Protein AF-A0A3P1WWR7-F1 (afdb_monomer_lite)

Structure (mmCIF, N/CA/C/O backbone):
data_AF-A0A3P1WWR7-F1
#
_entry.id   AF-A0A3P1WWR7-F1
#
loop_
_atom_site.group_PDB
_atom_site.id
_atom_site.type_symbol
_atom_site.label_atom_id
_atom_site.label_alt_id
_atom_site.label_comp_id
_atom_site.label_asym_id
_atom_site.label_entity_id
_atom_site.label_seq_id
_atom_site.pdbx_PDB_ins_code
_atom_site.Cartn_x
_atom_site.Cartn_y
_atom_site.Cartn_z
_atom_site.occupancy
_atom_site.B_iso_or_equiv
_atom_site.auth_seq_id
_atom_site.auth_comp_id
_atom_site.auth_asym_id
_atom_site.auth_atom_id
_atom_site.pdbx_PDB_model_num
ATOM 1 N N . SER A 1 1 ? -16.681 5.869 14.627 1.00 75.31 1 SER A N 1
ATOM 2 C CA . SER A 1 1 ? -15.764 4.857 14.052 1.00 75.31 1 SER A CA 1
ATOM 3 C C . SER A 1 1 ? -14.346 5.394 14.150 1.00 75.31 1 SER A C 1
ATOM 5 O O . SER A 1 1 ? -14.211 6.604 14.219 1.00 75.31 1 SER A O 1
ATOM 7 N N . SER A 1 2 ? -13.317 4.546 14.224 1.00 89.25 2 SER A N 1
ATOM 8 C CA . SER A 1 2 ? -11.909 4.981 14.231 1.00 89.25 2 SER A CA 1
ATOM 9 C C . SER A 1 2 ? -11.145 4.346 13.069 1.00 89.25 2 SER A C 1
ATOM 11 O O . SER A 1 2 ? -11.422 3.205 12.697 1.00 89.25 2 SER A O 1
ATOM 13 N N . GLY A 1 3 ? -10.207 5.088 12.482 1.00 95.44 3 GLY A N 1
ATOM 14 C CA . GLY A 1 3 ? -9.347 4.649 11.386 1.00 95.44 3 GLY A CA 1
ATOM 15 C C . GLY A 1 3 ? -7.892 4.484 11.818 1.00 95.44 3 GLY A C 1
ATOM 16 O O . GLY A 1 3 ? -7.412 5.120 12.759 1.00 95.44 3 GLY A O 1
ATOM 17 N N . ILE A 1 4 ? -7.170 3.604 11.127 1.00 95.81 4 ILE A N 1
ATOM 18 C CA . ILE A 1 4 ? -5.760 3.334 11.407 1.00 95.81 4 ILE A CA 1
ATOM 19 C C . ILE A 1 4 ? -4.991 3.304 10.096 1.00 95.81 4 ILE A C 1
ATOM 21 O O . ILE A 1 4 ? -5.313 2.516 9.210 1.00 95.81 4 ILE A O 1
ATOM 25 N N . ILE A 1 5 ? -3.940 4.112 10.005 1.00 95.88 5 ILE A N 1
ATOM 26 C CA . ILE A 1 5 ? -2.965 4.038 8.918 1.00 95.88 5 ILE A CA 1
ATOM 27 C C . ILE A 1 5 ? -1.722 3.337 9.464 1.00 95.88 5 ILE A C 1
ATOM 29 O O . ILE A 1 5 ? -1.008 3.880 10.307 1.00 95.88 5 ILE A O 1
ATOM 33 N N . ALA A 1 6 ? -1.480 2.110 9.008 1.00 94.44 6 ALA A N 1
ATOM 34 C CA . ALA A 1 6 ? -0.311 1.336 9.406 1.00 94.44 6 ALA A CA 1
ATOM 35 C C . ALA A 1 6 ? 0.875 1.626 8.471 1.00 94.44 6 ALA A C 1
ATOM 37 O O . ALA A 1 6 ? 0.760 1.489 7.253 1.00 94.44 6 ALA A O 1
ATOM 38 N N . LEU A 1 7 ? 2.016 2.017 9.037 1.00 93.38 7 LEU A N 1
ATOM 39 C CA . LEU A 1 7 ? 3.248 2.324 8.303 1.00 93.38 7 LEU A CA 1
ATOM 40 C C . LEU A 1 7 ? 4.413 1.580 8.939 1.00 93.38 7 LEU A C 1
ATOM 42 O O . LEU A 1 7 ? 4.495 1.498 10.157 1.00 93.38 7 LEU A O 1
ATOM 46 N N . LYS A 1 8 ? 5.347 1.075 8.131 1.00 91.12 8 LYS A N 1
ATOM 47 C CA . LYS A 1 8 ? 6.620 0.582 8.670 1.00 91.12 8 LYS A CA 1
ATOM 48 C C . LYS A 1 8 ? 7.467 1.749 9.161 1.00 91.12 8 LYS A C 1
ATOM 50 O O . LYS A 1 8 ? 7.513 2.785 8.498 1.00 91.12 8 LYS A O 1
ATOM 55 N N . GLU A 1 9 ? 8.199 1.527 10.244 1.00 91.31 9 GLU A N 1
ATOM 56 C CA . GLU A 1 9 ? 9.088 2.511 10.872 1.00 91.31 9 GLU A CA 1
ATOM 57 C C . GLU A 1 9 ? 10.053 3.191 9.887 1.00 91.31 9 GLU A C 1
ATOM 59 O O . GLU A 1 9 ? 10.241 4.402 9.933 1.00 91.31 9 GLU A O 1
ATOM 64 N N . LYS A 1 10 ? 10.591 2.451 8.910 1.00 92.19 10 LYS A N 1
ATOM 65 C CA . LYS A 1 10 ? 11.518 3.010 7.913 1.00 92.19 10 LYS A CA 1
ATOM 66 C C . LYS A 1 10 ? 10.930 4.099 7.006 1.00 92.19 10 LYS A C 1
ATOM 68 O O . LYS A 1 10 ? 11.686 4.815 6.353 1.00 92.19 10 LYS A O 1
ATOM 73 N N . TYR A 1 11 ? 9.606 4.233 6.907 1.00 93.69 11 TYR A N 1
ATOM 74 C CA . TYR A 1 11 ? 8.963 5.200 6.009 1.00 93.69 11 TYR A CA 1
ATOM 75 C C . TYR A 1 11 ? 8.815 6.580 6.649 1.00 93.69 11 TYR A C 1
ATOM 77 O O . TYR A 1 11 ? 7.735 7.175 6.638 1.00 93.69 11 TYR A O 1
ATOM 85 N N . GLN A 1 12 ? 9.915 7.122 7.172 1.00 94.56 12 GLN A N 1
ATOM 86 C CA . GLN A 1 12 ? 9.852 8.318 8.005 1.00 94.56 12 GLN A CA 1
ATOM 87 C C . GLN A 1 12 ? 9.391 9.571 7.258 1.00 94.56 12 GLN A C 1
ATOM 89 O O . GLN A 1 12 ? 8.698 10.411 7.826 1.00 94.56 12 GLN A O 1
ATOM 94 N N . LEU A 1 13 ? 9.673 9.655 5.956 1.00 96.25 13 LEU A N 1
ATOM 95 C CA . LEU A 1 13 ? 9.128 10.713 5.102 1.00 96.25 13 LEU A CA 1
ATOM 96 C C . LEU A 1 13 ? 7.592 10.680 5.057 1.00 96.25 13 LEU A C 1
ATOM 98 O O . LEU A 1 13 ? 6.957 11.725 5.166 1.00 96.25 13 LEU A O 1
ATOM 102 N N . ALA A 1 14 ? 6.991 9.491 4.942 1.00 95.44 14 ALA A N 1
ATOM 103 C CA . ALA A 1 14 ? 5.537 9.343 4.916 1.00 95.44 14 ALA A CA 1
ATOM 104 C C . ALA A 1 14 ? 4.919 9.626 6.291 1.00 95.44 14 ALA A C 1
ATOM 106 O O . ALA A 1 14 ? 3.900 10.305 6.372 1.00 95.44 14 ALA A O 1
ATOM 107 N N . ILE A 1 15 ? 5.555 9.154 7.367 1.00 96.12 15 ILE A N 1
ATOM 108 C CA . ILE A 1 15 ? 5.116 9.406 8.747 1.00 96.12 15 ILE A CA 1
ATOM 109 C C . ILE A 1 15 ? 5.085 10.914 9.016 1.00 96.12 15 ILE A C 1
ATOM 111 O O . ILE A 1 15 ? 4.050 11.443 9.424 1.00 96.12 15 ILE A O 1
ATOM 115 N N . ASN A 1 16 ? 6.175 11.620 8.713 1.00 97.44 16 ASN A N 1
ATOM 116 C CA . ASN A 1 16 ? 6.274 13.065 8.911 1.00 97.44 16 ASN A CA 1
ATOM 117 C C . ASN A 1 16 ? 5.260 13.843 8.060 1.00 97.44 16 ASN A C 1
ATOM 119 O O . ASN A 1 16 ? 4.685 14.813 8.543 1.00 97.44 16 ASN A O 1
ATOM 123 N N . ALA A 1 17 ? 5.020 13.416 6.817 1.00 97.31 17 ALA A N 1
ATOM 124 C CA . ALA A 1 17 ? 4.067 14.075 5.925 1.00 97.31 17 ALA A CA 1
ATOM 125 C C . ALA A 1 17 ? 2.604 13.873 6.355 1.00 97.31 17 ALA A C 1
ATOM 127 O O . ALA A 1 17 ? 1.793 14.785 6.221 1.00 97.31 17 ALA A O 1
ATOM 128 N N . LEU A 1 18 ? 2.261 12.688 6.869 1.00 96.38 18 LEU A N 1
ATOM 129 C CA . LEU A 1 18 ? 0.888 12.342 7.242 1.00 96.38 18 LEU A CA 1
ATOM 130 C C . LEU A 1 18 ? 0.501 12.841 8.632 1.00 96.38 18 LEU A C 1
ATOM 132 O O . LEU A 1 18 ? -0.643 13.236 8.823 1.00 96.38 18 LEU A O 1
ATOM 136 N N . THR A 1 19 ? 1.436 12.844 9.586 1.00 96.25 19 THR A N 1
ATOM 137 C CA . THR A 1 19 ? 1.185 13.234 10.985 1.00 96.25 19 THR A CA 1
ATOM 138 C C . THR A 1 19 ? 0.414 14.556 11.143 1.00 96.25 19 THR A C 1
ATOM 140 O O . THR A 1 19 ? -0.578 14.553 11.871 1.00 96.25 19 THR A O 1
ATOM 143 N N . PRO A 1 20 ? 0.779 15.671 10.473 1.00 97.38 20 PRO A N 1
ATOM 144 C CA . PRO A 1 20 ? 0.056 16.937 10.628 1.00 97.38 20 PRO A CA 1
ATOM 145 C C . PRO A 1 20 ? -1.315 16.972 9.931 1.00 97.38 20 PRO A C 1
ATOM 147 O O . PRO A 1 20 ? -2.056 17.931 10.117 1.00 97.38 20 PRO A O 1
ATOM 150 N N . LEU A 1 21 ? -1.652 15.963 9.121 1.00 96.81 21 LEU A N 1
ATOM 151 C CA . LEU A 1 21 ? -2.882 15.901 8.321 1.00 96.81 21 LEU A CA 1
ATOM 152 C C . LEU A 1 21 ? -3.922 14.923 8.893 1.00 96.81 21 LEU A C 1
ATOM 154 O O . LEU A 1 21 ? -4.962 14.706 8.272 1.00 96.81 21 LEU A O 1
ATOM 158 N N . LEU A 1 22 ? -3.645 14.298 10.042 1.00 95.81 22 LEU A N 1
ATOM 159 C CA . LEU A 1 22 ? -4.537 13.298 10.628 1.00 95.81 22 LEU A CA 1
ATOM 160 C C . LEU A 1 22 ? -5.803 13.951 11.206 1.00 95.81 22 LEU A C 1
ATOM 162 O O . LEU A 1 22 ? -5.694 14.827 12.068 1.00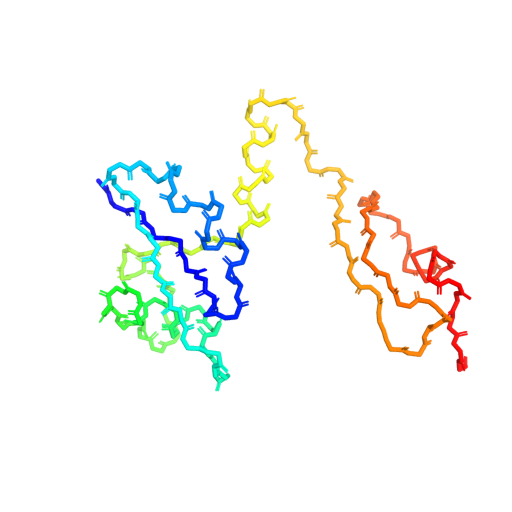 95.81 22 LEU A O 1
ATOM 166 N N . PRO A 1 23 ? -7.006 13.509 10.800 1.00 95.06 23 PRO A N 1
ATOM 167 C CA . PRO A 1 23 ? -8.237 13.906 11.467 1.00 95.06 23 PRO A CA 1
ATOM 168 C C . PRO A 1 23 ? -8.355 13.247 12.857 1.00 95.06 23 PRO A C 1
ATOM 170 O O . PRO A 1 23 ? -7.682 12.249 13.126 1.00 95.06 23 PRO A O 1
ATOM 173 N N . PRO A 1 24 ? -9.230 13.755 13.748 1.00 94.31 24 PRO A N 1
ATOM 174 C CA . PRO A 1 24 ? -9.320 13.297 15.140 1.00 94.31 24 PRO A CA 1
ATOM 175 C C . PRO A 1 24 ? -9.623 11.802 15.332 1.00 94.31 24 PRO A C 1
ATOM 177 O O . PRO A 1 24 ? -9.310 11.235 16.376 1.00 94.31 24 PRO A O 1
ATOM 180 N N . ASP A 1 25 ? -10.258 11.162 14.352 1.00 96.12 25 ASP A N 1
ATOM 181 C CA . ASP A 1 25 ? -10.684 9.765 14.394 1.00 96.12 25 ASP A CA 1
ATOM 182 C C . ASP A 1 25 ? -9.705 8.797 13.710 1.00 96.12 25 ASP A C 1
ATOM 184 O O . ASP A 1 25 ? -9.921 7.582 13.756 1.00 96.12 25 ASP A O 1
ATOM 188 N N . ILE A 1 26 ? -8.614 9.299 13.120 1.00 96.62 26 ILE A N 1
ATOM 189 C CA . ILE A 1 26 ? -7.580 8.492 12.464 1.00 96.62 26 ILE A CA 1
ATOM 190 C C . ILE A 1 26 ? -6.244 8.661 13.179 1.00 96.62 26 ILE A C 1
ATOM 192 O O . ILE A 1 26 ? -5.807 9.762 13.496 1.00 96.62 26 ILE A O 1
ATOM 196 N N . ARG A 1 27 ? -5.538 7.547 13.379 1.00 96.38 27 ARG A N 1
ATOM 197 C CA . ARG A 1 27 ? -4.182 7.547 13.940 1.00 96.38 27 ARG A CA 1
ATOM 198 C C . ARG A 1 27 ? -3.205 6.739 13.097 1.00 96.38 27 ARG A C 1
ATOM 200 O O . ARG A 1 27 ? -3.594 5.789 12.412 1.00 96.38 27 ARG A O 1
ATOM 207 N N . LEU A 1 28 ? -1.920 7.059 13.221 1.00 96.38 28 LEU A N 1
ATOM 208 C CA . LEU A 1 28 ? -0.854 6.203 12.707 1.00 96.38 28 LEU A CA 1
ATOM 209 C C . LEU A 1 28 ? -0.619 5.018 13.649 1.00 96.38 28 LEU A C 1
ATOM 211 O O . LEU A 1 28 ? -0.769 5.125 14.867 1.00 96.38 28 LEU A O 1
ATOM 215 N N . HIS A 1 29 ? -0.238 3.881 13.081 1.00 95.44 29 HIS A N 1
ATOM 216 C CA . HIS A 1 29 ? 0.322 2.758 13.820 1.00 95.44 29 HIS A CA 1
ATOM 217 C C . HIS A 1 29 ? 1.643 2.358 13.169 1.00 95.44 29 HIS A C 1
ATOM 219 O O . HIS A 1 29 ? 1.663 1.933 12.012 1.00 95.44 29 HIS A O 1
ATOM 225 N N . ILE A 1 30 ? 2.744 2.549 13.896 1.00 94.44 30 ILE A N 1
ATOM 226 C CA . ILE A 1 30 ? 4.081 2.282 13.374 1.00 94.44 30 ILE A CA 1
ATOM 227 C C . ILE A 1 30 ? 4.427 0.821 13.632 1.00 94.44 30 ILE A C 1
ATOM 229 O O . ILE A 1 30 ? 4.500 0.375 14.774 1.00 94.44 30 ILE A O 1
ATOM 233 N N . LEU A 1 31 ? 4.601 0.081 12.546 1.00 90.31 31 LEU A N 1
ATOM 234 C CA . LEU A 1 31 ? 4.955 -1.324 12.546 1.00 90.31 31 LEU A CA 1
ATOM 235 C C . LEU A 1 31 ? 6.480 -1.483 12.564 1.00 90.31 31 LEU A C 1
ATOM 237 O O . LEU A 1 31 ? 7.166 -0.764 11.825 1.00 90.31 31 LEU A O 1
ATOM 241 N N . PRO A 1 32 ? 7.014 -2.456 13.324 1.00 85.25 32 PRO A N 1
ATOM 242 C CA . PRO A 1 32 ? 8.429 -2.797 13.253 1.00 85.25 32 PRO A CA 1
ATOM 243 C C . PRO A 1 32 ? 8.787 -3.273 11.837 1.00 85.25 32 PRO A 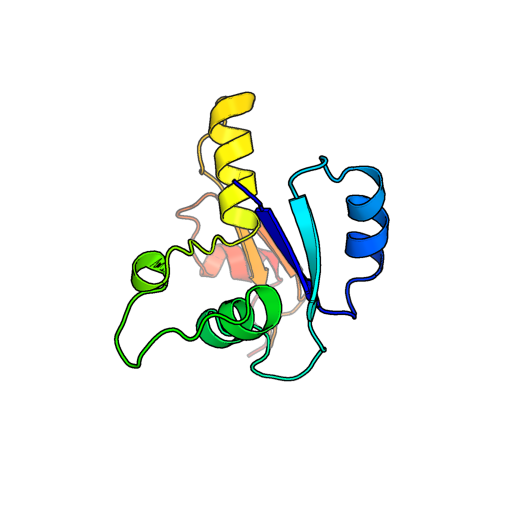C 1
ATOM 245 O O . PRO A 1 32 ? 7.987 -3.938 11.171 1.00 85.25 32 PRO A O 1
ATOM 248 N N . ASP A 1 33 ? 9.999 -2.971 11.362 1.00 77.81 33 ASP A N 1
ATOM 249 C CA . ASP A 1 33 ? 10.476 -3.435 10.047 1.00 77.81 33 ASP A CA 1
ATOM 250 C C . ASP A 1 33 ? 10.979 -4.888 10.098 1.00 77.81 33 ASP A C 1
ATOM 252 O O . ASP A 1 33 ? 12.102 -5.203 9.716 1.00 77.81 33 ASP A O 1
ATOM 256 N N . VAL A 1 34 ? 10.128 -5.790 10.586 1.00 75.56 34 VAL A N 1
ATOM 257 C CA . VAL A 1 34 ? 10.388 -7.233 10.648 1.00 75.56 34 VAL A CA 1
ATOM 258 C C . VAL A 1 34 ? 9.386 -7.970 9.772 1.00 75.56 34 VAL A C 1
ATOM 260 O O . VAL A 1 34 ? 8.213 -7.615 9.712 1.00 75.56 34 VAL A O 1
ATOM 263 N N . TYR A 1 35 ? 9.814 -8.997 9.048 1.00 63.31 35 TYR A N 1
ATOM 264 C CA . TYR A 1 35 ? 8.879 -9.867 8.335 1.00 63.31 35 TYR A CA 1
ATOM 265 C C . TYR A 1 35 ? 8.347 -10.946 9.301 1.00 63.31 35 TYR A C 1
ATOM 267 O O . TYR A 1 35 ? 9.162 -11.502 10.037 1.00 63.31 35 TYR A O 1
ATOM 275 N N . PRO A 1 36 ? 7.031 -11.261 9.325 1.00 64.12 36 PRO A N 1
ATOM 276 C CA . PRO A 1 36 ? 5.969 -10.827 8.409 1.00 64.12 36 PRO A CA 1
ATOM 277 C C . PRO A 1 36 ? 5.045 -9.716 8.963 1.00 64.12 36 PRO A C 1
ATOM 279 O O . PRO A 1 36 ? 3.828 -9.828 8.865 1.00 64.12 36 PRO A O 1
ATOM 282 N N . ALA A 1 37 ? 5.568 -8.597 9.487 1.00 58.88 37 ALA A N 1
ATOM 283 C CA . ALA A 1 37 ? 4.760 -7.479 10.024 1.00 58.88 37 ALA A CA 1
ATOM 284 C C . ALA A 1 37 ? 3.739 -6.869 9.038 1.00 58.88 37 ALA A C 1
ATOM 286 O O . ALA A 1 37 ? 2.842 -6.157 9.469 1.00 58.88 37 ALA A O 1
ATOM 287 N N . GLY A 1 38 ? 3.869 -7.125 7.731 1.00 58.53 38 GLY A N 1
ATOM 288 C CA . GLY A 1 38 ? 2.932 -6.666 6.698 1.0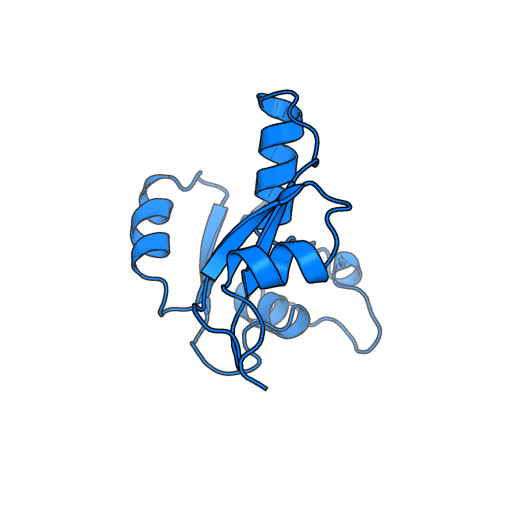0 58.53 38 GLY A CA 1
ATOM 289 C C . GLY A 1 38 ? 1.855 -7.679 6.296 1.00 58.53 38 GLY A C 1
ATOM 290 O O . GLY A 1 38 ? 1.101 -7.392 5.371 1.00 58.53 38 GLY A O 1
ATOM 291 N N . ASP A 1 39 ? 1.799 -8.852 6.933 1.00 78.06 39 ASP A N 1
ATOM 292 C CA . ASP A 1 39 ? 0.663 -9.768 6.795 1.00 78.06 39 ASP A CA 1
ATOM 293 C C . ASP A 1 39 ? -0.588 -9.095 7.380 1.00 78.06 39 ASP A C 1
ATOM 295 O O . ASP A 1 39 ? -0.526 -8.449 8.431 1.00 78.06 39 ASP A O 1
ATOM 299 N N . GLU A 1 40 ? -1.719 -9.212 6.689 1.00 79.62 40 GLU A N 1
ATOM 300 C CA . GLU A 1 40 ? -2.991 -8.607 7.074 1.00 79.62 40 GLU A CA 1
ATOM 301 C C . GLU A 1 40 ? -3.401 -9.032 8.490 1.00 79.62 40 GLU A C 1
ATOM 303 O O . GLU A 1 40 ? -3.755 -8.187 9.314 1.00 79.62 40 GLU A O 1
ATOM 308 N N . VAL A 1 41 ? -3.256 -10.319 8.819 1.00 84.50 41 VAL A N 1
ATOM 309 C CA . VAL A 1 41 ? -3.626 -10.853 10.139 1.00 84.50 41 VAL A CA 1
ATOM 310 C C . VAL A 1 41 ? -2.739 -10.271 11.239 1.00 84.50 41 VAL A C 1
ATOM 312 O O . VAL A 1 41 ? -3.232 -9.880 12.303 1.00 84.50 41 VAL A O 1
ATOM 315 N N . LEU A 1 42 ? -1.433 -10.168 10.982 1.00 85.31 42 LEU A N 1
ATOM 316 C CA . LEU A 1 42 ? -0.484 -9.640 11.957 1.00 85.31 42 LEU A CA 1
ATOM 317 C C . LEU A 1 42 ? -0.640 -8.123 12.116 1.00 85.31 42 LEU A C 1
ATOM 319 O O . LEU A 1 42 ? -0.589 -7.618 13.235 1.00 85.31 42 LEU A O 1
ATOM 323 N N . THR A 1 43 ? -0.914 -7.408 11.023 1.00 89.81 43 THR A N 1
ATOM 324 C CA . THR A 1 43 ? -1.211 -5.970 11.031 1.00 89.81 43 THR A CA 1
ATOM 325 C C . THR A 1 43 ? -2.443 -5.674 11.880 1.00 89.81 43 THR A C 1
ATOM 327 O O . THR A 1 43 ? -2.398 -4.782 12.725 1.00 89.81 43 THR A O 1
ATOM 330 N N . ILE A 1 44 ? -3.527 -6.444 11.716 1.00 92.44 44 ILE A N 1
ATOM 331 C CA . ILE A 1 44 ? -4.742 -6.304 12.532 1.00 92.44 44 ILE A CA 1
ATOM 332 C C . ILE A 1 44 ? -4.410 -6.513 14.006 1.00 92.44 44 ILE A C 1
ATOM 334 O O . ILE A 1 44 ? -4.793 -5.689 14.839 1.00 92.44 44 ILE A O 1
ATOM 338 N N . TRP A 1 45 ? -3.681 -7.577 14.336 1.00 92.31 45 TRP A N 1
ATOM 339 C CA . TRP A 1 45 ? -3.336 -7.875 15.720 1.00 92.31 45 TRP A CA 1
ATOM 340 C C . TRP A 1 45 ? -2.469 -6.787 16.357 1.00 92.31 45 TRP A C 1
ATOM 342 O O . TRP A 1 45 ? -2.825 -6.290 17.423 1.00 92.31 45 TRP A O 1
ATOM 352 N N . MET A 1 46 ? -1.394 -6.353 15.697 1.00 90.56 46 MET A N 1
ATOM 353 C CA . MET A 1 46 ? -0.514 -5.301 16.220 1.00 90.56 46 MET A CA 1
ATOM 354 C C . MET A 1 46 ? -1.249 -3.959 16.360 1.00 90.56 46 MET A C 1
ATOM 356 O O . MET A 1 46 ? -1.111 -3.275 17.373 1.00 90.56 46 MET A O 1
ATOM 360 N N . ALA A 1 47 ? -2.087 -3.607 15.381 1.00 92.19 47 ALA A N 1
ATOM 361 C CA . ALA A 1 47 ? -2.748 -2.307 15.334 1.00 92.19 47 ALA A CA 1
ATOM 362 C C . ALA A 1 47 ? -4.015 -2.203 16.196 1.00 92.19 47 ALA A C 1
ATOM 364 O O . ALA A 1 47 ? -4.390 -1.093 16.585 1.00 92.19 47 ALA A O 1
ATOM 365 N N . THR A 1 48 ? -4.709 -3.317 16.448 1.00 93.06 48 THR A N 1
ATOM 366 C CA . THR A 1 48 ? -6.034 -3.330 17.103 1.00 93.06 48 THR A CA 1
ATOM 367 C C . THR A 1 48 ? -6.122 -4.242 18.325 1.00 93.06 48 THR A C 1
ATOM 369 O O . THR A 1 48 ? -7.105 -4.168 19.059 1.00 93.06 48 THR A O 1
ATOM 372 N N . GLY A 1 49 ? -5.150 -5.135 18.529 1.00 92.81 49 GLY A N 1
ATOM 373 C CA . GLY A 1 49 ? -5.200 -6.204 19.529 1.00 92.81 49 GLY A CA 1
ATOM 374 C C . GLY A 1 49 ? -6.121 -7.377 19.163 1.00 92.81 49 GLY A C 1
ATOM 375 O O . GLY A 1 49 ? -6.146 -8.379 19.877 1.00 92.81 49 GLY A O 1
ATOM 376 N N . ARG A 1 50 ? -6.867 -7.299 18.052 1.00 93.38 50 ARG A N 1
ATOM 377 C CA . ARG A 1 50 ? -7.817 -8.338 17.631 1.00 93.38 50 ARG A CA 1
ATOM 378 C C . ARG A 1 50 ? -7.099 -9.476 16.915 1.00 93.38 50 ARG A C 1
ATOM 380 O O . ARG A 1 50 ? -6.218 -9.244 16.095 1.00 93.38 50 ARG A O 1
ATOM 387 N N . ARG A 1 51 ? -7.492 -10.716 17.202 1.00 92.06 51 ARG A N 1
ATOM 388 C CA . ARG A 1 51 ? -6.939 -11.912 16.553 1.00 92.06 51 ARG A CA 1
ATOM 389 C C . ARG A 1 51 ? -7.945 -12.463 15.561 1.00 92.06 51 ARG A C 1
ATOM 391 O O . ARG A 1 51 ? -9.045 -12.823 15.965 1.00 92.06 51 ARG A O 1
ATOM 398 N N . VAL A 1 52 ? -7.556 -12.543 14.293 1.00 92.31 52 VAL A N 1
ATOM 399 C CA . VAL A 1 52 ? -8.357 -13.216 13.268 1.00 92.31 52 VAL A CA 1
ATOM 400 C C . VAL A 1 52 ? -8.187 -14.730 13.455 1.00 92.31 52 VAL A C 1
ATOM 402 O O . VAL A 1 52 ? -7.047 -15.202 13.445 1.00 92.31 52 VAL A O 1
ATOM 405 N N . PRO A 1 53 ? -9.269 -15.500 13.677 1.00 90.75 53 PRO A N 1
ATOM 406 C CA . PRO A 1 53 ? -9.174 -16.953 13.767 1.00 90.75 53 PRO A CA 1
ATOM 407 C C . PRO A 1 53 ? -8.615 -17.570 12.474 1.00 90.75 53 PRO A C 1
ATOM 409 O O . PRO A 1 53 ? -8.825 -17.009 11.394 1.00 90.75 53 PRO A O 1
ATOM 412 N N . PRO A 1 54 ? -7.955 -18.739 12.541 1.00 88.25 54 PRO A N 1
ATOM 413 C CA . PRO A 1 54 ? -7.534 -19.459 11.344 1.00 88.25 54 PRO A CA 1
ATOM 414 C C . PRO A 1 54 ? -8.704 -19.665 10.374 1.00 88.25 54 PRO A C 1
ATOM 416 O O . PRO A 1 54 ? -9.805 -20.010 10.797 1.00 88.25 54 PRO A O 1
ATOM 419 N N . ALA A 1 55 ? -8.457 -19.443 9.081 1.00 86.62 55 ALA A N 1
ATOM 420 C CA . ALA A 1 55 ? -9.448 -19.523 8.000 1.00 86.62 55 ALA A CA 1
ATOM 421 C C . ALA A 1 55 ? -10.645 -18.546 8.091 1.00 86.62 55 ALA A C 1
ATOM 423 O O . ALA A 1 55 ? -11.546 -18.616 7.257 1.00 86.62 55 ALA A O 1
ATOM 424 N N . ALA A 1 56 ? -10.660 -17.613 9.049 1.00 90.00 56 ALA A N 1
ATOM 425 C CA . ALA A 1 56 ? -11.660 -16.552 9.113 1.00 90.00 56 ALA A CA 1
ATOM 426 C C . ALA A 1 56 ? -11.192 -15.284 8.383 1.00 90.00 56 ALA A C 1
ATOM 428 O O . ALA A 1 56 ? -9.999 -15.029 8.227 1.00 90.00 56 ALA A O 1
ATOM 429 N N . LEU A 1 57 ? -12.153 -14.456 7.970 1.00 91.00 57 LEU A N 1
ATOM 430 C CA . LEU A 1 57 ? -11.887 -13.159 7.347 1.00 91.00 57 LEU A CA 1
ATOM 431 C C . LEU A 1 57 ? -11.804 -12.043 8.404 1.00 91.00 57 LEU A C 1
ATOM 433 O O . LEU A 1 57 ? -12.557 -12.098 9.375 1.00 91.00 57 LEU A O 1
ATOM 437 N N . PRO A 1 58 ? -11.001 -10.982 8.200 1.00 91.31 58 PRO A N 1
ATOM 438 C CA . PRO A 1 58 ? -10.919 -9.812 9.090 1.00 91.31 58 PRO A CA 1
ATOM 439 C C . PRO A 1 58 ? -12.261 -9.193 9.497 1.00 91.31 58 PRO A C 1
ATOM 441 O O . PRO A 1 58 ? -12.425 -8.712 10.621 1.00 91.31 58 PRO A O 1
ATOM 444 N N . VAL A 1 59 ? -13.255 -9.249 8.608 1.00 92.62 59 VAL A N 1
ATOM 445 C CA . VAL A 1 59 ? -14.604 -8.739 8.883 1.00 92.62 59 VAL A CA 1
ATOM 446 C C . VAL A 1 59 ? -15.277 -9.466 10.055 1.00 92.62 59 VAL A C 1
ATOM 448 O O . VAL A 1 59 ? -16.071 -8.854 10.765 1.00 92.62 59 VAL A O 1
ATOM 451 N N . SER A 1 60 ? -14.912 -10.726 10.332 1.00 93.06 60 SER A N 1
ATOM 452 C CA . SER A 1 60 ? -15.435 -11.490 11.477 1.00 93.06 60 SER A CA 1
ATOM 453 C C . SER A 1 60 ? -15.017 -10.897 12.824 1.00 93.06 60 SER A C 1
ATOM 455 O O . SER A 1 60 ? -15.715 -11.076 13.818 1.00 93.06 60 SER A O 1
ATOM 457 N N . VAL A 1 61 ? -13.915 -10.140 12.851 1.00 93.44 61 VAL A N 1
ATOM 458 C CA . VAL A 1 61 ? -13.462 -9.376 14.018 1.00 93.44 61 VAL A CA 1
ATOM 459 C C . VAL A 1 61 ? -13.747 -7.884 13.869 1.00 93.44 61 VAL A C 1
ATOM 461 O O . VAL A 1 61 ? -13.154 -7.075 14.578 1.00 93.44 61 VAL A O 1
ATOM 464 N N . GLY A 1 62 ? -14.642 -7.491 12.957 1.00 92.25 62 GLY A N 1
ATOM 465 C CA . GLY A 1 62 ? -15.074 -6.107 12.762 1.00 92.25 62 GLY A CA 1
ATOM 466 C C . GLY A 1 62 ? -13.969 -5.178 12.258 1.00 92.25 62 GLY A C 1
ATOM 467 O O . GLY A 1 62 ? -13.917 -4.023 12.682 1.00 92.25 62 GLY A O 1
ATOM 468 N N . VAL A 1 63 ? -13.056 -5.688 11.425 1.00 94.12 63 VAL A N 1
ATOM 469 C CA . VAL A 1 63 ? -11.977 -4.911 10.803 1.00 94.12 63 VAL A CA 1
ATOM 470 C C . VAL A 1 63 ? -12.027 -5.080 9.288 1.00 94.12 63 VAL A C 1
ATOM 472 O O . VAL A 1 63 ? -12.245 -6.177 8.781 1.00 94.12 63 VAL A O 1
ATOM 475 N N . VAL A 1 64 ? -11.801 -3.985 8.567 1.00 93.56 64 VAL A N 1
ATOM 476 C CA . VAL A 1 64 ? -11.575 -3.989 7.120 1.00 93.56 64 VAL A CA 1
ATOM 477 C C . VAL A 1 64 ? -10.197 -3.399 6.879 1.00 93.56 64 VAL A C 1
ATOM 479 O O . VAL A 1 64 ? -9.905 -2.301 7.353 1.00 93.56 64 VAL A O 1
ATOM 482 N N . VAL A 1 65 ? -9.353 -4.121 6.150 1.00 92.62 65 VAL A N 1
ATOM 483 C CA . VAL A 1 65 ? -8.020 -3.652 5.773 1.00 92.62 65 VAL A CA 1
ATOM 484 C C . VAL A 1 65 ? -8.037 -3.324 4.289 1.00 92.62 65 VAL A C 1
ATOM 486 O O . VAL A 1 65 ? -8.487 -4.115 3.468 1.00 92.62 65 VAL A O 1
ATOM 489 N N . ASN A 1 66 ? -7.562 -2.132 3.939 1.00 94.19 66 ASN A N 1
ATOM 490 C CA . ASN A 1 66 ? -7.449 -1.699 2.553 1.00 94.19 66 ASN A CA 1
ATOM 491 C C . ASN A 1 66 ? -6.010 -1.286 2.265 1.00 94.19 66 ASN A C 1
ATOM 493 O O . ASN A 1 66 ? -5.378 -0.584 3.053 1.00 94.19 66 ASN A O 1
ATOM 497 N N . ASN A 1 67 ? -5.502 -1.683 1.101 1.00 91.62 67 ASN A N 1
ATOM 498 C CA . ASN A 1 67 ? -4.225 -1.187 0.612 1.00 91.62 67 ASN A CA 1
ATOM 499 C C . ASN A 1 67 ? -4.320 0.320 0.298 1.00 91.62 67 ASN A C 1
ATOM 501 O O . ASN A 1 67 ? -5.326 0.783 -0.242 1.00 91.62 67 ASN A O 1
ATOM 505 N N . VAL A 1 68 ? -3.243 1.068 0.554 1.00 93.06 68 VAL A N 1
ATOM 506 C CA . VAL A 1 68 ? -3.165 2.521 0.302 1.00 93.06 68 VAL A CA 1
ATOM 507 C C . VAL A 1 68 ? -3.539 2.888 -1.140 1.00 93.06 68 VAL A C 1
ATOM 509 O O . VAL A 1 68 ? -4.297 3.829 -1.355 1.00 93.06 68 VAL A O 1
ATOM 512 N N . GLN A 1 69 ? -3.090 2.116 -2.134 1.00 92.88 69 GLN A N 1
ATOM 513 C CA . GLN A 1 69 ? -3.421 2.361 -3.540 1.00 92.88 69 GLN A CA 1
ATOM 514 C C . GLN A 1 69 ? -4.922 2.210 -3.814 1.00 92.88 69 GLN A C 1
ATOM 516 O O . GLN A 1 69 ? -5.465 2.905 -4.669 1.00 92.88 69 GLN A O 1
ATOM 521 N N . THR A 1 70 ? -5.600 1.315 -3.090 1.00 94.94 70 THR A N 1
ATOM 522 C CA . THR A 1 70 ? -7.050 1.119 -3.226 1.00 94.94 70 THR A CA 1
ATOM 523 C C . THR A 1 70 ? -7.793 2.347 -2.719 1.00 94.94 70 THR A C 1
ATOM 525 O O . THR A 1 70 ? -8.620 2.893 -3.442 1.00 94.94 70 THR A O 1
ATOM 528 N N . VAL A 1 71 ? -7.437 2.842 -1.530 1.00 95.19 71 VAL A N 1
ATOM 529 C CA . VAL A 1 71 ? -8.041 4.056 -0.957 1.00 95.19 71 VAL A CA 1
ATOM 530 C C . VAL A 1 71 ? -7.776 5.276 -1.847 1.00 95.19 71 VAL A C 1
ATOM 532 O O . VAL A 1 71 ? -8.696 6.038 -2.129 1.00 95.19 71 VAL A O 1
ATOM 535 N N . LEU A 1 72 ? -6.555 5.419 -2.375 1.00 94.50 72 LEU A N 1
ATOM 536 C CA . LEU A 1 72 ? -6.210 6.487 -3.317 1.00 94.50 72 LEU A CA 1
ATOM 537 C C . LEU A 1 72 ? -7.041 6.422 -4.608 1.00 94.50 72 LEU A C 1
ATOM 539 O O . LEU A 1 72 ? -7.494 7.447 -5.111 1.00 94.50 72 LEU A O 1
ATOM 543 N N . ASN A 1 73 ? -7.242 5.223 -5.154 1.00 95.75 73 ASN A N 1
ATOM 544 C CA . ASN A 1 73 ? -8.059 5.033 -6.349 1.00 95.75 73 ASN A CA 1
ATOM 545 C C . ASN A 1 73 ? -9.537 5.354 -6.090 1.00 95.75 73 ASN A C 1
ATOM 547 O O . ASN A 1 73 ? -10.176 5.940 -6.958 1.00 95.75 73 ASN A O 1
ATOM 551 N N . ILE A 1 74 ? -10.063 5.021 -4.907 1.00 96.56 74 ILE A N 1
ATOM 552 C CA . ILE A 1 74 ? -11.422 5.403 -4.497 1.00 96.56 74 ILE A CA 1
ATOM 553 C C . ILE A 1 74 ? -11.541 6.929 -4.430 1.00 96.56 74 ILE A C 1
ATOM 555 O O . ILE A 1 74 ? -12.454 7.481 -5.037 1.00 96.56 74 ILE A O 1
ATOM 559 N N . ALA A 1 75 ? -10.601 7.611 -3.767 1.00 95.81 75 ALA A N 1
ATOM 560 C CA . ALA A 1 75 ? -10.601 9.072 -3.678 1.00 95.81 75 ALA A CA 1
ATOM 561 C C . ALA A 1 75 ? -10.585 9.721 -5.072 1.00 95.81 75 ALA A C 1
ATOM 563 O O . ALA A 1 75 ? -11.423 10.561 -5.376 1.00 95.81 75 ALA A O 1
ATOM 564 N N . ARG A 1 76 ? -9.712 9.256 -5.975 1.00 95.94 76 ARG A N 1
ATOM 565 C CA . ARG A 1 76 ? -9.671 9.725 -7.373 1.00 95.94 76 ARG A CA 1
ATOM 566 C C . ARG A 1 76 ? -10.977 9.475 -8.126 1.00 95.94 76 ARG A C 1
ATOM 568 O O . ARG A 1 76 ? -11.450 10.357 -8.837 1.00 95.94 76 ARG A O 1
ATOM 575 N N . ALA A 1 77 ? -11.567 8.293 -7.976 1.00 97.00 77 ALA A N 1
ATOM 576 C CA . ALA A 1 77 ? -12.819 7.964 -8.646 1.00 97.00 77 ALA A CA 1
ATOM 577 C C . ALA A 1 77 ? -13.976 8.851 -8.161 1.00 97.00 77 ALA A C 1
ATOM 579 O O . ALA A 1 77 ? -14.759 9.325 -8.977 1.00 97.00 77 ALA A O 1
ATOM 580 N N . VAL A 1 78 ? -14.065 9.108 -6.854 1.00 97.31 78 VAL A N 1
ATOM 581 C CA . VAL A 1 78 ? -15.149 9.900 -6.255 1.00 97.31 78 VAL A CA 1
ATOM 582 C C . VAL A 1 78 ? -14.942 11.397 -6.485 1.00 97.31 78 VAL A C 1
ATOM 584 O O . VAL A 1 78 ? -15.827 12.068 -7.013 1.00 97.31 78 VAL A O 1
ATOM 587 N N . GLU A 1 79 ? -13.773 11.923 -6.126 1.00 97.38 79 GLU A N 1
ATOM 588 C CA . GLU A 1 79 ? -13.501 13.365 -6.112 1.00 97.38 79 GLU A CA 1
ATOM 589 C C . GLU A 1 79 ? -13.157 13.913 -7.498 1.00 97.38 79 GLU A C 1
ATOM 591 O O . GLU A 1 79 ? -13.476 15.056 -7.810 1.00 97.38 79 GLU A O 1
ATOM 596 N N . GLN A 1 80 ? -12.501 13.108 -8.337 1.00 96.81 80 GLN A N 1
ATOM 597 C CA . GLN A 1 80 ? -11.949 13.556 -9.622 1.00 96.81 80 GLN A CA 1
ATOM 598 C C . GLN A 1 80 ? -12.653 12.909 -10.817 1.00 96.81 80 GLN A C 1
ATOM 600 O O . GLN A 1 80 ? -12.266 13.165 -11.954 1.00 96.81 80 GLN A O 1
ATOM 605 N N . GLN A 1 81 ? -13.654 12.049 -10.576 1.00 96.88 81 GLN A N 1
ATOM 606 C CA . GLN A 1 81 ? -14.321 11.250 -11.613 1.00 96.88 81 GLN A CA 1
ATOM 607 C C . GLN A 1 81 ? -13.315 10.486 -12.487 1.00 96.88 81 GLN A C 1
ATOM 609 O O . GLN A 1 81 ? -13.523 10.278 -13.682 1.00 96.88 81 GLN A O 1
ATOM 614 N N . TYR A 1 82 ? -12.192 10.085 -11.883 1.00 95.50 82 TYR A N 1
ATOM 615 C CA . TYR A 1 82 ? -11.092 9.440 -12.580 1.00 95.50 82 TYR A CA 1
ATOM 616 C C . TYR A 1 82 ? -11.157 7.921 -12.364 1.00 95.50 82 TYR A C 1
ATOM 618 O O . TYR A 1 82 ? -10.806 7.440 -11.279 1.00 95.50 82 TYR A O 1
ATOM 626 N N . PRO A 1 83 ? -11.604 7.139 -13.365 1.00 95.50 83 PRO A N 1
ATOM 627 C CA . PRO A 1 83 ? -11.691 5.693 -13.235 1.00 95.50 83 PRO A CA 1
ATOM 628 C C . PRO A 1 83 ? -10.303 5.053 -13.169 1.00 95.50 83 PRO A C 1
ATOM 630 O O . PRO A 1 83 ? -9.308 5.582 -13.675 1.00 95.50 83 PRO A O 1
ATOM 633 N N . VAL A 1 84 ? -10.239 3.855 -12.588 1.00 96.62 84 VAL A N 1
ATOM 634 C CA . VAL A 1 84 ? -8.996 3.082 -12.487 1.00 96.62 84 VAL A CA 1
ATOM 635 C C . VAL A 1 84 ? -8.623 2.525 -13.861 1.00 96.62 84 VAL A C 1
ATOM 637 O O . VAL A 1 84 ? -8.992 1.416 -14.226 1.00 96.62 84 VAL A O 1
ATOM 640 N N . THR A 1 85 ? -7.892 3.323 -14.630 1.00 96.06 85 THR A N 1
ATOM 641 C CA . THR A 1 85 ? -7.426 2.993 -15.988 1.00 96.06 85 THR A CA 1
ATOM 642 C C . THR A 1 85 ? -5.930 2.708 -16.041 1.00 96.06 85 THR A C 1
ATOM 644 O O . THR A 1 85 ? -5.445 2.161 -17.026 1.00 96.06 85 THR A O 1
ATOM 647 N N . HIS A 1 86 ? -5.197 3.051 -14.978 1.00 96.00 86 HIS A N 1
ATOM 648 C CA . HIS A 1 86 ? -3.748 2.922 -14.892 1.00 96.00 86 HIS A CA 1
ATOM 649 C C . HIS A 1 86 ? -3.326 2.203 -13.613 1.00 96.00 86 HIS A C 1
ATOM 651 O O . HIS A 1 86 ? -3.992 2.287 -12.578 1.00 96.00 86 HIS A O 1
ATOM 657 N N . ARG A 1 87 ? -2.177 1.526 -13.672 1.00 94.62 87 ARG A N 1
ATOM 658 C CA . ARG A 1 87 ? -1.559 0.859 -12.528 1.00 94.62 87 ARG A CA 1
ATOM 659 C C . ARG A 1 87 ? -0.073 1.179 -12.456 1.00 94.62 87 ARG A C 1
ATOM 661 O O . ARG A 1 87 ? 0.632 1.115 -13.459 1.00 94.62 87 ARG A O 1
ATOM 668 N N . THR A 1 88 ? 0.396 1.486 -11.251 1.00 95.19 88 THR A N 1
ATOM 669 C CA . THR A 1 88 ? 1.825 1.606 -10.959 1.00 95.19 88 THR A CA 1
ATOM 670 C C . THR A 1 88 ? 2.429 0.220 -10.753 1.00 95.19 88 THR A C 1
ATOM 672 O O . THR A 1 88 ? 1.910 -0.588 -9.980 1.00 95.19 88 THR A O 1
ATOM 675 N N . LEU A 1 89 ? 3.517 -0.053 -11.462 1.00 95.88 89 LEU A N 1
ATOM 676 C CA . LEU A 1 89 ? 4.284 -1.289 -11.431 1.00 95.88 89 LEU A CA 1
ATOM 677 C C . LEU A 1 89 ? 5.736 -0.958 -11.094 1.00 95.88 89 LEU A C 1
ATOM 679 O O . LEU A 1 89 ? 6.272 0.036 -11.577 1.00 95.88 89 LEU A O 1
ATOM 683 N N . THR A 1 90 ? 6.382 -1.817 -10.314 1.00 97.06 90 THR A N 1
ATOM 684 C CA . THR A 1 90 ? 7.832 -1.776 -10.112 1.00 97.06 90 THR A CA 1
ATOM 685 C C . THR A 1 90 ? 8.454 -2.931 -10.883 1.00 97.06 90 THR A C 1
ATOM 687 O O . THR A 1 90 ? 8.175 -4.093 -10.597 1.00 97.06 90 THR A O 1
ATOM 690 N N . VAL A 1 91 ? 9.284 -2.601 -11.869 1.00 97.25 91 VAL A N 1
ATOM 691 C CA . VAL A 1 91 ? 10.072 -3.535 -12.673 1.00 97.25 91 VAL A CA 1
ATOM 692 C C . VAL A 1 91 ? 11.490 -3.551 -12.112 1.00 97.25 91 VAL A C 1
ATOM 694 O O . VAL A 1 91 ? 12.145 -2.513 -12.027 1.00 97.25 91 VAL A O 1
ATOM 697 N N . ASN A 1 92 ? 11.957 -4.722 -11.695 1.00 96.56 92 ASN A N 1
ATOM 698 C CA . ASN A 1 92 ? 13.272 -4.913 -11.088 1.00 96.56 92 ASN A CA 1
ATOM 699 C C . ASN A 1 92 ? 13.822 -6.306 -11.460 1.00 96.56 92 ASN A C 1
ATOM 701 O O . ASN A 1 92 ? 13.094 -7.119 -12.027 1.00 96.56 92 ASN A O 1
ATOM 705 N N . GLY A 1 93 ? 15.084 -6.592 -11.132 1.00 95.44 93 GLY A N 1
ATOM 706 C CA . GLY A 1 93 ? 15.765 -7.848 -11.454 1.00 95.44 93 GLY A CA 1
ATOM 707 C C . GLY A 1 93 ? 16.644 -7.731 -12.699 1.00 95.44 93 GLY A C 1
ATOM 708 O O . GLY A 1 93 ? 17.340 -6.733 -12.868 1.00 95.44 93 GLY A O 1
ATOM 709 N N . ALA A 1 94 ? 16.620 -8.754 -13.557 1.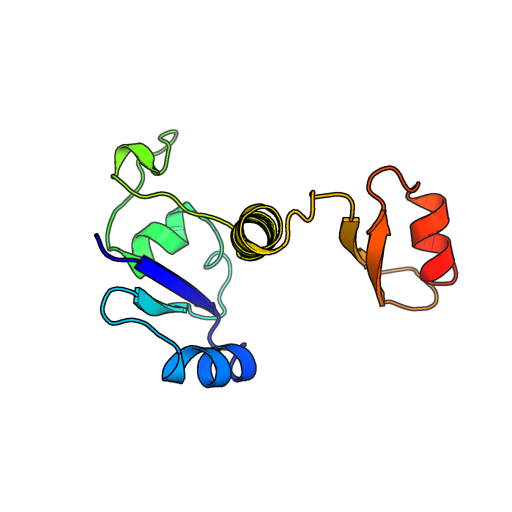00 96.06 94 ALA A N 1
ATOM 710 C CA . ALA A 1 94 ? 17.425 -8.842 -14.781 1.00 96.06 94 ALA A CA 1
ATOM 711 C C . ALA A 1 94 ? 16.852 -7.980 -15.923 1.00 96.06 94 ALA A C 1
ATOM 713 O O . ALA A 1 94 ? 16.426 -8.486 -16.962 1.00 96.06 94 ALA A O 1
ATOM 714 N N . VAL A 1 95 ? 16.799 -6.670 -15.694 1.00 97.44 95 VAL A N 1
ATOM 715 C CA . VAL A 1 95 ? 16.390 -5.648 -16.662 1.00 97.44 95 VAL A CA 1
ATOM 716 C C . VAL A 1 95 ? 17.447 -4.557 -16.736 1.00 97.44 95 VAL A C 1
ATOM 718 O O . VAL A 1 95 ? 18.140 -4.296 -15.754 1.00 97.44 95 VAL A O 1
ATOM 721 N N . ALA A 1 96 ? 17.564 -3.897 -17.888 1.00 97.19 96 ALA A N 1
ATOM 722 C CA . ALA A 1 96 ? 18.623 -2.910 -18.106 1.00 97.19 96 ALA A CA 1
ATOM 723 C C . ALA A 1 96 ? 18.529 -1.721 -17.131 1.00 97.19 96 ALA A C 1
ATOM 725 O O . ALA A 1 96 ? 19.545 -1.199 -16.673 1.00 97.19 96 ALA A O 1
ATOM 726 N N . LYS A 1 97 ? 17.305 -1.295 -16.802 1.00 97.19 97 LYS A N 1
ATOM 727 C CA . LYS A 1 97 ? 17.032 -0.185 -15.891 1.00 97.19 97 LYS A CA 1
ATOM 728 C C . LYS A 1 97 ? 15.834 -0.495 -14.986 1.00 97.19 97 LYS A C 1
ATOM 730 O O . LYS A 1 97 ? 14.693 -0.329 -15.423 1.00 97.19 97 LYS A O 1
ATOM 735 N N . PRO A 1 98 ? 16.062 -0.875 -13.715 1.00 97.56 98 PRO A N 1
ATOM 736 C CA . PRO A 1 98 ? 14.996 -0.971 -12.724 1.00 97.56 98 PRO A CA 1
ATOM 737 C C . PRO A 1 98 ? 14.213 0.342 -12.614 1.00 97.56 98 PRO A C 1
ATOM 739 O O . PRO A 1 98 ? 14.794 1.429 -12.548 1.00 97.56 98 PRO A O 1
ATOM 742 N N . ILE A 1 99 ? 12.886 0.249 -12.616 1.00 97.62 99 ILE A N 1
ATOM 743 C CA . ILE A 1 99 ? 11.991 1.404 -12.718 1.00 97.62 99 ILE A CA 1
ATOM 744 C C . IL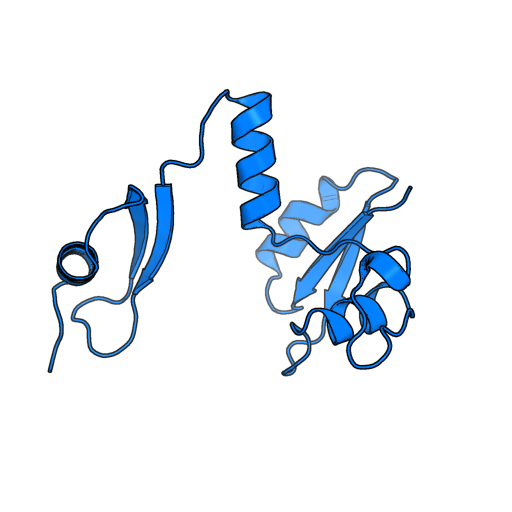E A 1 99 ? 10.661 1.133 -12.017 1.00 97.62 99 ILE A C 1
ATOM 746 O O . ILE A 1 99 ? 10.114 0.036 -12.086 1.00 97.62 99 ILE A O 1
ATOM 750 N N . THR A 1 100 ? 10.099 2.167 -11.394 1.00 97.75 100 THR A N 1
ATOM 751 C CA . THR A 1 100 ? 8.678 2.208 -11.035 1.00 97.75 100 THR A CA 1
ATOM 752 C C . THR A 1 100 ? 7.945 3.090 -12.041 1.00 97.75 100 THR A C 1
ATOM 754 O O . THR A 1 100 ? 8.302 4.254 -12.210 1.00 97.75 100 THR A O 1
ATOM 757 N N . VAL A 1 101 ? 6.942 2.540 -12.725 1.00 96.94 101 VAL A N 1
ATOM 758 C CA . VAL A 1 101 ? 6.229 3.188 -13.834 1.00 96.94 101 VAL A CA 1
ATOM 759 C C . VAL A 1 101 ? 4.720 3.024 -13.686 1.00 96.94 101 VAL A C 1
ATOM 761 O O . VAL A 1 101 ? 4.249 1.998 -13.205 1.00 96.94 101 VAL A O 1
ATOM 764 N N . THR A 1 102 ? 3.949 4.026 -14.103 1.00 96.88 102 THR A N 1
ATOM 765 C CA . THR A 1 102 ? 2.482 3.958 -14.165 1.00 96.88 102 THR A CA 1
ATOM 766 C C . THR A 1 102 ? 2.052 3.773 -15.612 1.00 96.88 102 THR A C 1
ATOM 768 O O . THR A 1 102 ? 2.366 4.613 -16.449 1.00 96.88 102 THR A O 1
ATOM 771 N N . VAL A 1 103 ? 1.346 2.680 -15.903 1.00 97.62 103 VAL A N 1
ATOM 772 C CA . VAL A 1 103 ? 0.959 2.282 -17.267 1.00 97.62 103 VAL A CA 1
ATOM 773 C C . VAL A 1 103 ? -0.539 1.978 -17.362 1.00 97.62 103 VAL A C 1
ATOM 775 O O . VAL A 1 103 ? -1.151 1.672 -16.332 1.00 97.62 103 VAL A O 1
ATOM 778 N N . PRO A 1 104 ? -1.149 2.046 -18.560 1.00 97.56 104 PRO A N 1
ATOM 779 C CA . PRO A 1 104 ? -2.535 1.642 -18.766 1.00 97.56 104 PRO A CA 1
ATOM 780 C C . PRO A 1 104 ? -2.767 0.175 -18.402 1.00 97.56 104 PRO A C 1
ATOM 782 O O . PRO A 1 104 ? -1.939 -0.698 -18.680 1.00 97.56 104 PRO A O 1
ATOM 785 N N . ILE A 1 105 ? -3.924 -0.113 -17.815 1.00 96.75 105 ILE A N 1
ATOM 786 C CA . ILE A 1 105 ? -4.371 -1.490 -17.606 1.00 96.75 105 ILE A CA 1
ATOM 787 C C . ILE A 1 105 ? -4.621 -2.126 -18.976 1.00 96.75 105 ILE A C 1
ATOM 789 O O . ILE A 1 105 ? -5.324 -1.565 -19.810 1.00 96.75 105 ILE A O 1
ATOM 793 N N . GLY A 1 106 ? -4.032 -3.303 -19.191 1.00 97.12 106 GLY A N 1
ATOM 794 C CA . GLY A 1 106 ? -4.070 -4.016 -20.469 1.00 97.12 106 GLY A CA 1
ATOM 795 C C . GLY A 1 106 ? -2.788 -3.893 -21.297 1.00 97.12 106 GLY A C 1
ATOM 796 O O . GLY A 1 106 ? -2.616 -4.680 -22.223 1.00 97.12 106 GLY A O 1
ATOM 797 N N . MET A 1 107 ? -1.863 -2.987 -20.945 1.00 98.00 107 MET A N 1
ATOM 798 C CA . MET A 1 107 ? -0.524 -2.961 -21.549 1.00 98.00 107 MET A CA 1
ATOM 799 C C . MET A 1 107 ? 0.194 -4.294 -21.299 1.00 98.00 107 MET A C 1
ATOM 801 O O . MET A 1 107 ? 0.163 -4.834 -20.188 1.00 98.00 1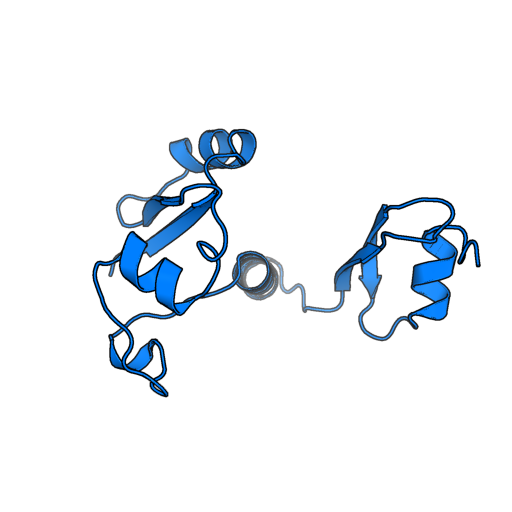07 MET A O 1
ATOM 805 N N . SER A 1 108 ? 0.843 -4.837 -22.328 1.00 97.75 108 SER A N 1
ATOM 806 C CA . SER A 1 108 ? 1.504 -6.134 -22.221 1.00 97.75 108 SER A CA 1
ATOM 807 C C . SER A 1 108 ? 2.759 -6.053 -21.347 1.00 97.75 108 SER A C 1
ATOM 809 O O . SER A 1 108 ? 3.470 -5.048 -21.327 1.00 97.75 108 SER A O 1
ATOM 811 N N . LEU A 1 109 ? 3.106 -7.154 -20.669 1.00 95.38 109 LEU A N 1
ATOM 812 C CA . LEU A 1 109 ? 4.361 -7.223 -19.906 1.00 95.38 109 LEU A CA 1
ATOM 813 C C . LEU A 1 109 ? 5.594 -7.003 -20.794 1.00 95.38 109 LEU A C 1
ATOM 815 O O . LEU A 1 109 ? 6.592 -6.468 -20.324 1.00 95.38 109 LEU A O 1
ATOM 819 N N . ARG A 1 110 ? 5.518 -7.366 -22.081 1.00 96.44 110 ARG A N 1
ATOM 820 C CA . ARG A 1 110 ? 6.580 -7.106 -23.062 1.00 96.44 110 ARG A CA 1
ATOM 821 C C . ARG A 1 110 ? 6.846 -5.608 -23.209 1.00 96.44 110 ARG A C 1
ATOM 823 O O . ARG A 1 110 ? 8.001 -5.196 -23.177 1.00 96.44 110 ARG A O 1
ATOM 830 N N . GLU A 1 111 ? 5.796 -4.808 -23.360 1.00 97.50 111 GLU A N 1
ATOM 831 C CA . GLU A 1 111 ? 5.911 -3.350 -23.472 1.00 97.50 111 GLU A CA 1
ATOM 832 C C . GLU A 1 111 ? 6.421 -2.736 -22.166 1.00 97.50 111 GLU A C 1
ATOM 834 O O . GLU A 1 111 ? 7.325 -1.905 -22.189 1.00 97.50 111 GLU A O 1
ATOM 839 N N . VAL A 1 112 ? 5.927 -3.208 -21.018 1.00 97.44 112 VAL A N 1
ATOM 840 C CA . VAL A 1 112 ? 6.409 -2.759 -19.702 1.00 97.44 112 VAL A CA 1
ATOM 841 C C . VAL A 1 112 ? 7.903 -3.062 -19.515 1.00 97.44 112 VAL A C 1
ATOM 843 O O . VAL A 1 112 ? 8.644 -2.210 -19.028 1.00 97.44 112 VAL A O 1
ATOM 846 N N . LEU A 1 113 ? 8.376 -4.239 -19.937 1.00 96.88 113 LEU A N 1
ATOM 847 C CA . LEU A 1 113 ? 9.801 -4.589 -19.904 1.00 96.88 113 LEU A CA 1
ATOM 848 C C . LEU A 1 113 ? 10.632 -3.707 -20.840 1.00 96.88 113 LEU A C 1
ATOM 850 O O . LEU A 1 113 ? 11.747 -3.331 -20.484 1.00 96.88 113 LEU A O 1
ATOM 854 N N . ALA A 1 114 ? 10.101 -3.332 -22.006 1.00 97.00 114 ALA A N 1
ATOM 855 C CA . ALA A 1 114 ? 10.779 -2.410 -22.914 1.00 97.00 114 ALA A CA 1
ATOM 856 C C . ALA A 1 114 ? 10.997 -1.024 -22.275 1.00 97.00 114 ALA A C 1
ATOM 858 O O . ALA A 1 114 ? 12.064 -0.439 -22.454 1.00 97.00 114 ALA A O 1
ATOM 859 N N . LEU A 1 115 ? 10.058 -0.534 -21.451 1.00 97.44 115 LEU A N 1
ATOM 860 C CA . LEU A 1 115 ? 10.234 0.706 -20.671 1.00 97.44 115 LEU A CA 1
ATOM 861 C C . LEU A 1 115 ? 11.385 0.612 -19.653 1.00 97.44 115 LEU A C 1
ATOM 863 O O . LEU A 1 115 ? 11.999 1.625 -19.319 1.00 97.44 115 LEU A O 1
ATOM 867 N N . ALA A 1 116 ? 11.696 -0.600 -19.183 1.00 97.31 116 ALA A N 1
ATOM 868 C CA . ALA A 1 116 ? 12.845 -0.898 -18.328 1.00 97.31 116 ALA A CA 1
ATOM 869 C C . ALA A 1 116 ? 14.139 -1.189 -19.123 1.00 97.31 116 ALA A C 1
ATOM 871 O O . ALA A 1 116 ? 15.129 -1.634 -18.545 1.00 97.31 116 ALA A O 1
ATOM 872 N N . GLY A 1 117 ? 14.153 -0.955 -20.440 1.00 96.88 117 GLY A N 1
ATOM 873 C CA . GLY A 1 117 ? 15.303 -1.214 -21.313 1.00 96.88 117 GLY A CA 1
ATOM 874 C C . GLY A 1 117 ? 15.442 -2.666 -21.782 1.00 96.88 117 GLY A C 1
ATOM 875 O O . GLY A 1 117 ? 16.460 -3.013 -22.371 1.00 96.88 117 GLY A O 1
ATOM 876 N N . GLY A 1 118 ? 14.431 -3.507 -21.549 1.00 96.00 118 GLY A N 1
ATOM 877 C CA . GLY A 1 118 ? 14.451 -4.927 -21.894 1.00 96.00 118 GLY A CA 1
ATOM 878 C C . GLY A 1 118 ? 15.105 -5.809 -20.828 1.00 96.00 118 GLY A C 1
ATOM 879 O O . GLY A 1 118 ? 15.679 -5.327 -19.848 1.00 96.00 118 GLY A O 1
ATOM 880 N N . ALA A 1 119 ? 14.970 -7.123 -21.016 1.00 93.69 119 ALA A N 1
ATOM 881 C CA . ALA A 1 119 ? 15.622 -8.123 -20.178 1.00 93.69 119 ALA A CA 1
ATOM 882 C C . ALA A 1 119 ? 17.125 -8.202 -20.493 1.00 93.69 119 ALA A C 1
ATOM 884 O O . ALA A 1 119 ? 17.536 -7.969 -21.628 1.00 93.69 119 ALA A O 1
ATOM 885 N N . THR A 1 120 ? 17.935 -8.541 -19.492 1.00 94.81 120 THR A N 1
ATOM 886 C CA . THR A 1 120 ? 19.399 -8.690 -19.621 1.00 94.81 120 THR A CA 1
ATOM 887 C C . THR A 1 120 ? 19.852 -10.153 -19.634 1.00 94.81 120 THR A C 1
ATOM 889 O O . THR A 1 120 ? 21.024 -10.427 -19.375 1.00 94.81 120 THR A O 1
ATOM 892 N N . VAL A 1 121 ? 18.923 -11.084 -19.867 1.00 85.69 121 VAL A N 1
ATOM 893 C CA . VAL A 1 121 ? 19.139 -12.539 -19.945 1.00 85.69 121 VAL A CA 1
ATOM 894 C C . VAL A 1 121 ? 18.607 -13.097 -21.252 1.00 85.69 121 VAL A C 1
ATOM 896 O O . VAL A 1 121 ? 17.645 -12.498 -21.788 1.00 85.69 121 VAL A O 1
#

pLDDT: mean 92.76, std 7.38, range [58.53, 98.0]

Radius of gyration: 17.98 Å; chains: 1; bounding box: 35×36×43 Å

Sequence (121 aa):
SSGIIALKEKYQLAINALTPLLPPDIRLHILPDVYPAGDEVLTIWMATGRRVPPAALPVSVGVVVNNVQTVLNIARAVEQQYPVTHRTLTVNGAVAKPITVTVPIGMSLREVLALAGGATV

InterPro domains:
  IPR010208 Ion-translocating oxidoreductase complex, subunit RnfC/RsxC [PTHR43034] (2-119)
  IPR011538 NADH-ubiquinone oxidoreductase 51kDa subunit, FMN-binding domain [PF01512] (2-75)
  IPR019554 Soluble ligand binding domain [PF10531] (90-120)
  IPR037225 NADH-ubiquinone oxidoreductase 51kDa subunit, FMN-binding domain superfamily [G3DSA:3.40.50.11540] (1-84)
  IPR037225 NADH-ubiquinone oxidoreductase 51kDa subunit, FMN-binding domain superfamily [SSF142019] (2-93)

Foldseek 3Di:
DAEEDEDEPVVVVVVVVCVVVDDPRYDYDYFYPDPPCVPPQNVCCSVPVDGAPPPHDPVVVPDDDDDPVRVVQVCCCVVVVDHPQKDWDFDDDQACATDTDIDGPPDDVQVVSVVSVHGND

Organism: Escherichia coli (NCBI:txid562)

Secondary structure (DSSP, 8-state):
--EEEEEETT-HHHHHHHGGG--TTEEEEEEPS-TTTTSHHHHHHHHHS--PPTT--GGGGT-----HHHHHHHHHHHHH---S-EEEEEE-SSBSS-EEEEEETT--HHHHHHHTT-B--